Protein AF-A0A225V609-F1 (afdb_monomer_lite)

pLDDT: mean 74.08, std 21.04, range [31.23, 97.56]

Organism: NCBI:txid4795

Secondary structure (DSSP, 8-state):
-----------PPPPGGGGGG-----HHHHHHHHTT-SEEEE---PPPPPHHHHHHHHHHHHHTEEE-SS-EEEPP-TT----------SS----EEEE-TTPPPPP-

Structure (mmCIF, N/CA/C/O backbone):
data_AF-A0A225V609-F1
#
_entry.id   AF-A0A225V609-F1
#
loop_
_atom_site.group_PDB
_atom_site.id
_atom_site.type_symbol
_atom_site.label_atom_id
_atom_site.label_alt_id
_atom_site.label_comp_id
_atom_site.label_asym_id
_atom_site.label_entity_id
_atom_site.label_seq_id
_atom_site.pdbx_PDB_ins_code
_atom_site.Cartn_x
_atom_site.Cartn_y
_atom_site.Cartn_z
_atom_site.occupancy
_atom_site.B_iso_or_equiv
_atom_site.auth_seq_id
_atom_site.auth_comp_id
_atom_site.auth_asym_id
_atom_site.auth_atom_id
_atom_site.pdbx_PDB_model_num
ATOM 1 N N . MET A 1 1 ? -6.962 11.725 46.007 1.00 34.59 1 MET A N 1
ATOM 2 C CA . MET A 1 1 ? -7.641 10.854 45.024 1.00 34.59 1 MET A CA 1
ATOM 3 C C . MET A 1 1 ? -8.362 11.740 44.019 1.00 34.59 1 MET A C 1
ATOM 5 O O . MET A 1 1 ? -9.517 12.076 44.222 1.00 34.59 1 MET A O 1
ATOM 9 N N . THR A 1 2 ? -7.670 12.188 42.978 1.00 31.44 2 THR A N 1
ATOM 10 C CA . THR A 1 2 ? -8.271 12.945 41.873 1.00 31.44 2 THR A CA 1
ATOM 11 C C . THR A 1 2 ? -8.022 12.133 40.612 1.00 31.44 2 THR A C 1
ATOM 13 O O . THR A 1 2 ? -6.918 12.101 40.077 1.00 31.44 2 THR A O 1
ATOM 16 N N . GLY A 1 3 ? -9.033 11.357 40.218 1.00 31.23 3 GLY A N 1
ATOM 17 C CA . GLY A 1 3 ? -8.990 10.540 39.014 1.00 31.23 3 GLY A CA 1
ATOM 18 C C . GLY A 1 3 ? -8.964 11.443 37.788 1.00 31.23 3 GLY A C 1
ATOM 19 O O . GLY A 1 3 ? -9.988 11.999 37.407 1.00 31.23 3 GLY A O 1
ATOM 20 N N . LEU A 1 4 ? -7.789 11.600 37.183 1.00 34.53 4 LEU A N 1
ATOM 21 C CA . LEU A 1 4 ? -7.658 12.179 35.853 1.00 34.53 4 LEU A CA 1
ATOM 22 C C . LEU A 1 4 ? -8.204 11.158 34.853 1.00 34.53 4 LEU A C 1
ATOM 24 O O . LEU A 1 4 ? -7.541 10.179 34.520 1.00 34.53 4 LEU A O 1
ATOM 28 N N . THR A 1 5 ? -9.432 11.365 34.387 1.00 32.62 5 THR A N 1
ATOM 29 C CA . THR A 1 5 ? -9.948 10.698 33.189 1.00 32.62 5 THR A CA 1
ATOM 30 C C . THR A 1 5 ? -9.056 11.071 32.001 1.00 32.62 5 THR A C 1
ATOM 32 O O . THR A 1 5 ? -8.966 12.260 31.682 1.00 32.62 5 THR A O 1
ATOM 35 N N . PRO A 1 6 ? -8.389 10.115 31.329 1.00 39.25 6 PRO A N 1
ATOM 36 C CA . PRO A 1 6 ? -7.582 10.442 30.168 1.00 39.25 6 PRO A CA 1
ATOM 37 C C . PRO A 1 6 ? -8.514 10.804 29.010 1.00 39.25 6 PRO A C 1
ATOM 39 O O . PRO A 1 6 ? -9.322 9.995 28.551 1.00 39.25 6 PRO A O 1
ATOM 42 N N . VAL A 1 7 ? -8.410 12.052 28.559 1.00 38.72 7 VAL A N 1
ATOM 43 C CA . VAL A 1 7 ? -9.123 12.560 27.389 1.00 38.72 7 VAL A CA 1
ATOM 44 C C . VAL A 1 7 ? -8.600 11.820 26.157 1.00 38.72 7 VAL A C 1
ATOM 46 O O . VAL A 1 7 ? -7.433 11.936 25.785 1.00 38.72 7 VAL A O 1
ATOM 49 N N . LEU A 1 8 ? -9.477 11.042 25.524 1.00 39.44 8 LEU A N 1
ATOM 50 C CA . LEU A 1 8 ? -9.261 10.450 24.207 1.00 39.44 8 LEU A CA 1
ATOM 51 C C . LEU A 1 8 ? -9.001 11.572 23.192 1.00 39.44 8 LEU A C 1
ATOM 53 O O . LEU A 1 8 ? -9.938 12.233 22.744 1.00 39.44 8 LEU A O 1
ATOM 57 N N . ALA A 1 9 ? -7.743 11.781 22.805 1.00 43.69 9 ALA A N 1
ATOM 58 C CA . ALA A 1 9 ? -7.397 12.697 21.725 1.00 43.69 9 ALA A CA 1
ATOM 59 C C . ALA A 1 9 ? -7.867 12.104 20.383 1.00 43.69 9 ALA A C 1
ATOM 61 O O . ALA A 1 9 ? -7.184 11.290 19.758 1.00 43.69 9 ALA A O 1
ATOM 62 N N . LYS A 1 10 ? -9.079 12.471 19.956 1.00 37.97 10 LYS A N 1
ATOM 63 C CA . LYS A 1 10 ? -9.608 12.154 18.625 1.00 37.97 10 LYS A CA 1
ATOM 64 C C . LYS A 1 10 ? -8.986 13.110 17.608 1.00 37.97 10 LYS A C 1
ATOM 66 O O . LYS A 1 10 ? -8.998 14.320 17.796 1.00 37.97 10 LYS A O 1
ATOM 71 N N . ARG A 1 11 ? -8.466 12.570 16.505 1.00 40.56 11 ARG A N 1
ATOM 72 C CA . ARG A 1 11 ? -8.041 13.372 15.352 1.00 40.56 11 ARG A CA 1
ATOM 73 C C . ARG A 1 11 ? -9.265 13.689 14.491 1.00 40.56 11 ARG A C 1
ATOM 75 O O . ARG A 1 11 ? -9.654 12.864 13.667 1.00 40.56 11 ARG A O 1
ATOM 82 N N . GLU A 1 12 ? -9.860 14.859 14.681 1.00 37.47 12 GLU A N 1
ATOM 83 C CA . GLU A 1 12 ? -10.855 15.425 13.761 1.00 37.47 12 GLU A CA 1
ATOM 84 C C . GLU A 1 12 ? -10.157 16.297 12.700 1.00 37.47 12 GLU A C 1
ATOM 86 O O . GLU A 1 12 ? -9.010 16.713 12.869 1.00 37.47 12 GLU A O 1
ATOM 91 N N . HIS A 1 13 ? -10.786 16.469 11.536 1.00 41.53 13 HIS A N 1
ATOM 92 C CA . HIS A 1 13 ? -10.197 17.189 10.406 1.00 41.53 13 HIS A CA 1
ATOM 93 C C . HIS A 1 13 ? -10.366 18.695 10.589 1.00 41.53 13 HIS A C 1
ATOM 95 O O . HIS A 1 13 ? -11.489 19.181 10.629 1.00 41.53 13 HIS A O 1
ATOM 101 N N . VAL A 1 14 ? -9.246 19.406 10.671 1.00 43.38 14 VAL A N 1
ATOM 102 C CA . VAL A 1 14 ? -9.190 20.865 10.780 1.00 43.38 14 VAL A CA 1
ATOM 103 C C . VAL A 1 14 ? -9.274 21.485 9.382 1.00 43.38 14 VAL A C 1
ATOM 105 O O . VAL A 1 14 ? -8.675 20.975 8.434 1.00 43.38 14 VAL A O 1
ATOM 108 N N . ASP A 1 15 ? -10.044 22.565 9.272 1.00 39.53 15 ASP A N 1
ATOM 109 C CA . ASP A 1 15 ? -10.156 23.444 8.105 1.00 39.53 15 ASP A CA 1
ATOM 110 C C . ASP A 1 15 ? -8.761 23.941 7.646 1.00 39.53 15 ASP A C 1
ATOM 112 O O . ASP A 1 15 ? -7.990 24.425 8.482 1.00 39.53 15 ASP A O 1
ATOM 116 N N . PRO A 1 16 ? -8.406 23.841 6.347 1.00 41.72 16 PRO A N 1
ATOM 117 C CA . PRO A 1 16 ? -7.116 24.297 5.818 1.00 41.72 16 PRO A CA 1
ATOM 118 C C . PRO A 1 16 ? -6.785 25.774 6.090 1.00 41.72 16 PRO A C 1
ATOM 120 O O . PRO A 1 16 ? -5.610 26.140 6.090 1.00 41.72 16 PRO A O 1
ATOM 123 N N . SER A 1 17 ? -7.785 26.622 6.343 1.00 41.06 17 SER A N 1
ATOM 124 C CA . SER A 1 17 ? -7.589 28.037 6.689 1.00 41.06 17 SER A CA 1
ATOM 125 C C . SER A 1 17 ? -7.048 28.260 8.113 1.00 41.06 17 SER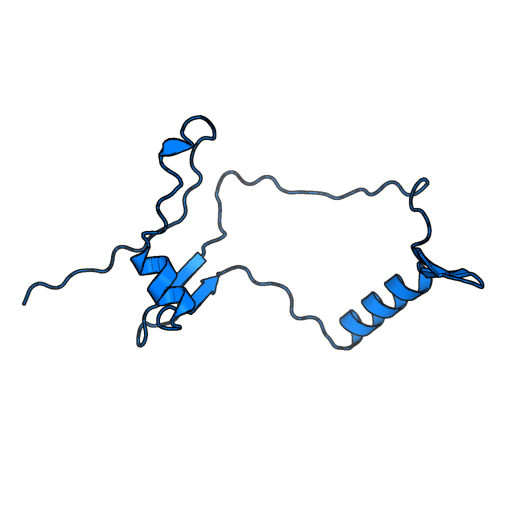 A C 1
ATOM 127 O O . SER A 1 17 ? -6.578 29.352 8.422 1.00 41.06 17 SER A O 1
ATOM 129 N N . ASN A 1 18 ? -7.033 27.221 8.959 1.00 35.97 18 ASN A N 1
ATOM 130 C CA . ASN A 1 18 ? -6.714 27.294 10.391 1.00 35.97 18 ASN A CA 1
ATOM 131 C C . ASN A 1 18 ? -5.417 26.535 10.758 1.00 35.97 18 ASN A C 1
ATOM 133 O O . ASN A 1 18 ? -5.289 25.906 11.813 1.00 35.97 18 ASN A O 1
ATOM 137 N N . TRP A 1 19 ? -4.437 26.564 9.849 1.00 35.41 19 TRP A N 1
ATOM 138 C CA . TRP A 1 19 ? -3.188 25.790 9.906 1.00 35.41 19 TRP A CA 1
ATOM 139 C C . TRP A 1 19 ? -2.270 26.120 11.100 1.00 35.41 19 TRP A C 1
ATOM 141 O O . TRP A 1 19 ? -1.367 25.342 11.406 1.00 35.41 19 TRP A O 1
ATOM 151 N N . THR A 1 20 ? -2.511 27.215 11.825 1.00 33.56 20 THR A N 1
ATOM 152 C CA . THR A 1 20 ? -1.737 27.596 13.019 1.00 33.56 20 THR A CA 1
ATOM 153 C C . THR A 1 20 ? -2.067 26.755 14.258 1.00 33.56 20 THR A C 1
ATOM 155 O O . THR A 1 20 ? -1.248 26.679 15.172 1.00 33.56 20 THR A O 1
ATOM 158 N N . VAL A 1 21 ? -3.201 26.044 14.284 1.00 37.09 21 VAL A N 1
ATOM 159 C CA . VAL A 1 21 ? -3.611 25.196 15.426 1.00 37.09 21 VAL A CA 1
ATOM 160 C C . VAL A 1 21 ? -3.073 23.754 15.311 1.00 37.09 21 VAL A C 1
ATOM 162 O O . VAL A 1 21 ? -3.179 22.954 16.238 1.00 37.09 21 VAL A O 1
ATOM 165 N N . LEU A 1 22 ? -2.435 23.399 14.190 1.00 33.97 22 LEU A N 1
ATOM 166 C CA . LEU A 1 22 ? -2.100 22.014 13.827 1.00 33.97 22 LEU A CA 1
ATOM 167 C C . LEU A 1 22 ? -0.642 21.585 14.085 1.00 33.97 22 LEU A C 1
ATOM 169 O O . LEU A 1 22 ? -0.213 20.563 13.556 1.00 33.97 22 LEU A O 1
ATOM 173 N N . ASN A 1 23 ? 0.100 22.300 14.935 1.00 42.56 23 ASN A N 1
ATOM 174 C CA . ASN A 1 23 ? 1.472 21.938 15.330 1.00 42.56 23 ASN A CA 1
ATOM 175 C C . ASN A 1 23 ? 1.624 21.541 16.807 1.00 42.56 23 ASN A C 1
ATOM 177 O O . ASN A 1 23 ? 2.704 21.665 17.374 1.00 42.56 23 ASN A O 1
ATOM 181 N N . PHE A 1 24 ? 0.581 20.996 17.436 1.00 42.84 24 PHE A N 1
ATOM 182 C CA . PHE A 1 24 ? 0.714 20.409 18.771 1.00 42.84 24 PHE A CA 1
ATOM 183 C C . PHE A 1 24 ? 0.534 18.893 18.746 1.00 42.84 24 PHE A C 1
ATOM 185 O O . PHE A 1 24 ? -0.418 18.333 19.280 1.00 42.84 24 PHE A O 1
ATOM 192 N N . TRP A 1 25 ? 1.539 18.199 18.215 1.00 52.09 25 TRP A N 1
ATOM 193 C CA . TRP A 1 25 ? 2.045 17.103 19.036 1.00 52.09 25 TRP A CA 1
ATOM 194 C C . TRP A 1 25 ? 2.689 17.796 20.230 1.00 52.09 25 TRP A C 1
ATOM 196 O O . TRP A 1 25 ? 3.679 18.502 20.051 1.00 52.09 25 TRP A O 1
ATOM 206 N N . SER A 1 26 ? 2.124 17.678 21.435 1.00 64.25 26 SER A N 1
ATOM 207 C CA . SER A 1 26 ? 2.912 18.077 22.599 1.00 64.25 26 SER A CA 1
ATOM 208 C C . SER A 1 26 ? 4.217 17.284 22.520 1.00 64.25 26 SER A C 1
ATOM 210 O O . SER A 1 26 ? 4.191 16.080 22.247 1.00 64.25 26 SER A O 1
ATOM 212 N N . ALA A 1 27 ? 5.365 17.945 22.690 1.00 66.12 27 ALA A N 1
ATOM 213 C CA . ALA A 1 27 ? 6.662 17.268 22.646 1.00 66.12 27 ALA A CA 1
ATOM 214 C C . ALA A 1 27 ? 6.656 16.019 23.548 1.00 66.12 27 ALA A C 1
ATOM 216 O O . ALA A 1 27 ? 7.203 14.988 23.188 1.00 66.12 27 ALA A O 1
ATOM 217 N N . SER A 1 28 ? 5.906 16.080 24.653 1.00 65.38 28 SER A N 1
ATOM 218 C CA . SER A 1 28 ? 5.610 14.956 25.540 1.00 65.38 28 SER A CA 1
ATOM 219 C C . SER A 1 28 ? 4.962 13.750 24.838 1.00 65.38 28 SER A C 1
ATOM 221 O O . SER A 1 28 ? 5.500 12.653 24.952 1.00 65.38 28 SER A O 1
ATOM 223 N N . LEU A 1 29 ? 3.870 13.903 24.075 1.00 67.94 29 LEU A N 1
ATOM 224 C CA . LEU A 1 29 ? 3.243 12.774 23.362 1.00 67.94 29 LEU A CA 1
ATOM 225 C C . LEU A 1 29 ? 4.194 12.129 22.348 1.00 67.94 29 LEU A C 1
ATOM 227 O O . LEU A 1 29 ? 4.237 10.903 22.238 1.00 67.94 29 LEU A O 1
ATOM 231 N N . LEU A 1 30 ? 4.972 12.944 21.631 1.00 73.38 30 LEU A N 1
ATOM 232 C CA . LEU A 1 30 ? 5.979 12.441 20.700 1.00 73.38 30 LEU A CA 1
ATOM 233 C C . LEU A 1 30 ? 7.099 11.702 21.441 1.00 73.38 30 LEU A C 1
ATOM 235 O O . LEU A 1 30 ? 7.436 10.588 21.055 1.00 73.38 30 LEU A O 1
ATOM 239 N N . CYS A 1 31 ? 7.627 12.271 22.526 1.00 75.31 31 CYS A N 1
ATOM 240 C CA . CYS A 1 31 ? 8.657 11.643 23.350 1.00 75.31 31 CYS A CA 1
ATOM 241 C C . CYS A 1 31 ? 8.186 10.312 23.945 1.00 75.31 31 CYS A C 1
ATOM 243 O O . CYS A 1 31 ? 8.931 9.340 23.902 1.00 75.31 31 CYS A O 1
ATOM 245 N N . HIS A 1 32 ? 6.948 10.229 24.439 1.00 73.94 32 HIS A N 1
ATOM 246 C CA . HIS A 1 32 ? 6.387 8.981 24.963 1.00 73.94 32 HIS A CA 1
ATOM 247 C C . HIS A 1 32 ? 6.157 7.940 23.860 1.00 73.94 32 HIS A C 1
ATOM 249 O O . HIS A 1 32 ? 6.376 6.751 24.078 1.00 73.94 32 HIS A O 1
ATOM 255 N N . PHE A 1 33 ? 5.750 8.362 22.660 1.00 76.56 33 PHE A N 1
ATOM 256 C CA . PHE A 1 33 ? 5.612 7.459 21.519 1.00 76.56 33 PHE A CA 1
ATOM 257 C C . PHE A 1 33 ? 6.969 6.933 21.029 1.00 76.56 33 PHE A C 1
ATOM 259 O O . PHE A 1 33 ? 7.140 5.724 20.894 1.00 76.56 33 PHE A O 1
ATOM 266 N N . VAL A 1 34 ? 7.948 7.818 20.821 1.00 77.19 34 VAL A N 1
ATOM 267 C CA . VAL A 1 34 ? 9.320 7.454 20.420 1.00 77.19 34 VAL A CA 1
ATOM 268 C C . VAL A 1 34 ? 10.007 6.617 21.502 1.00 77.19 34 VAL A C 1
ATOM 270 O O . VAL A 1 34 ? 10.707 5.662 21.185 1.00 77.19 34 VAL A O 1
ATOM 273 N N . GLY A 1 35 ? 9.750 6.920 22.775 1.00 80.69 35 GLY A N 1
ATOM 274 C CA . GLY A 1 35 ? 10.222 6.160 23.931 1.00 80.69 35 GLY A CA 1
ATOM 275 C C . GLY A 1 35 ? 9.500 4.827 24.163 1.00 80.69 35 GLY A C 1
ATOM 276 O O . GLY A 1 35 ? 9.774 4.170 25.163 1.00 80.69 35 GLY A O 1
ATOM 277 N N . GLY A 1 36 ? 8.569 4.422 23.289 1.00 79.56 36 GLY A N 1
ATOM 278 C CA . GLY A 1 36 ? 7.875 3.129 23.363 1.00 79.56 36 GLY A CA 1
ATOM 279 C C . GLY A 1 36 ? 6.819 3.016 24.468 1.00 79.56 36 GLY A C 1
ATOM 280 O O . GLY A 1 36 ? 6.294 1.934 24.711 1.00 79.56 36 GLY A O 1
ATOM 281 N N . GLN A 1 37 ? 6.483 4.123 25.130 1.00 83.69 37 GLN A N 1
ATOM 282 C CA . GLN A 1 37 ? 5.512 4.181 26.226 1.00 83.69 37 GLN A CA 1
ATOM 283 C C . GLN A 1 37 ? 4.070 4.339 25.726 1.00 83.69 37 GLN A C 1
ATOM 285 O O . GLN A 1 37 ? 3.136 4.192 26.507 1.00 83.69 37 GLN A O 1
ATOM 290 N N . LEU A 1 38 ? 3.870 4.629 24.438 1.00 82.75 38 LEU A N 1
ATOM 291 C CA . LEU A 1 38 ? 2.555 4.680 23.800 1.00 82.75 38 LEU A CA 1
ATOM 292 C C . LEU A 1 38 ? 2.495 3.718 22.618 1.00 82.75 38 LEU A C 1
ATOM 294 O O . LEU A 1 38 ? 3.316 3.790 21.704 1.00 82.75 38 LEU A O 1
ATOM 298 N N . LEU A 1 39 ? 1.466 2.872 22.582 1.00 81.62 39 LEU A N 1
ATOM 299 C CA . LEU A 1 39 ? 1.199 1.995 21.448 1.00 81.62 39 LEU A CA 1
ATOM 300 C C . LEU A 1 39 ? 0.185 2.642 20.503 1.00 81.62 39 LEU A C 1
ATOM 302 O O . LEU A 1 39 ? -0.934 2.978 20.894 1.00 81.62 39 LEU A O 1
ATOM 306 N N . ARG A 1 40 ? 0.558 2.790 19.229 1.00 82.56 40 ARG A N 1
ATOM 307 C CA . ARG A 1 40 ? -0.358 3.270 18.189 1.00 82.56 40 ARG A CA 1
ATOM 308 C C . ARG A 1 40 ? -1.260 2.133 17.715 1.00 82.56 40 ARG A C 1
ATOM 310 O O . ARG A 1 40 ? -0.788 1.112 17.222 1.00 82.56 40 ARG A O 1
ATOM 317 N N . HIS A 1 41 ? -2.565 2.359 17.764 1.00 82.50 41 HIS A N 1
ATOM 318 C CA . HIS A 1 41 ? -3.589 1.451 17.260 1.00 82.50 41 HIS A CA 1
ATOM 319 C C . HIS A 1 41 ? -4.469 2.165 16.228 1.00 82.50 41 HIS A C 1
ATOM 321 O O . HIS A 1 41 ? 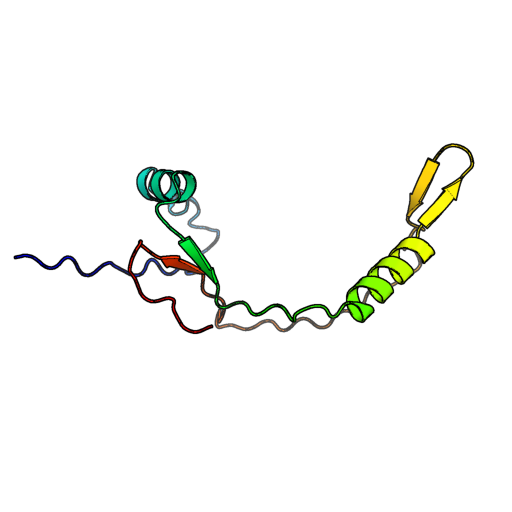-4.761 3.350 16.359 1.00 82.50 41 HIS A O 1
ATOM 327 N N . SER A 1 42 ? -4.912 1.464 15.186 1.00 81.69 42 SER A N 1
ATOM 328 C CA . SER A 1 42 ? -5.898 1.989 14.233 1.00 81.69 42 SER A CA 1
ATOM 329 C C . SER A 1 42 ? -6.995 0.964 14.027 1.00 81.69 42 SER A C 1
ATOM 331 O O . SER A 1 42 ? -6.699 -0.219 13.957 1.00 81.69 42 SER A O 1
ATOM 333 N N . ASN A 1 43 ? -8.233 1.411 13.857 1.00 81.56 43 ASN A N 1
ATOM 334 C CA . ASN A 1 43 ? -9.335 0.530 13.471 1.00 81.56 43 ASN A CA 1
ATOM 335 C C . ASN A 1 43 ? -9.345 0.190 11.970 1.00 81.56 43 ASN A C 1
ATOM 337 O O . ASN A 1 43 ? -10.225 -0.515 11.496 1.00 81.56 43 ASN A O 1
ATOM 341 N N . THR A 1 44 ? -8.376 0.680 11.189 1.00 80.56 44 THR A N 1
ATOM 342 C CA . THR A 1 44 ? -8.295 0.319 9.770 1.00 80.56 44 THR A CA 1
ATOM 343 C C . THR A 1 44 ? -7.918 -1.157 9.653 1.00 80.56 44 THR A C 1
ATOM 345 O O . THR A 1 44 ? -6.826 -1.561 10.067 1.00 80.56 44 THR A O 1
ATOM 348 N N . ILE A 1 45 ? -8.818 -1.958 9.085 1.00 76.38 45 ILE A N 1
ATOM 349 C CA . ILE A 1 45 ? -8.567 -3.355 8.739 1.00 76.38 45 ILE A CA 1
ATOM 350 C C . ILE A 1 45 ? -8.078 -3.381 7.295 1.00 76.38 45 ILE A C 1
ATOM 352 O O . ILE A 1 45 ? -8.810 -3.048 6.366 1.00 76.38 45 ILE A O 1
ATOM 356 N N . HIS A 1 46 ? -6.818 -3.762 7.109 1.00 79.62 46 HIS A N 1
ATOM 357 C CA . HIS A 1 46 ? -6.323 -4.137 5.793 1.00 79.62 46 HIS A CA 1
ATOM 358 C C . HIS A 1 46 ? -6.523 -5.644 5.625 1.00 79.62 46 HIS A C 1
ATOM 360 O O . HIS A 1 46 ? -6.198 -6.389 6.554 1.00 79.62 46 HIS A O 1
ATOM 366 N N . PRO A 1 47 ? -7.039 -6.114 4.479 1.00 83.31 47 PRO A N 1
ATOM 367 C CA . PRO A 1 47 ? -7.181 -7.541 4.244 1.00 83.31 47 PRO A CA 1
ATOM 368 C C . PRO A 1 47 ? -5.811 -8.216 4.342 1.00 83.31 47 PRO A C 1
ATOM 370 O O . PRO A 1 47 ? -4.829 -7.764 3.741 1.00 83.31 47 PRO A O 1
ATOM 373 N N . LEU A 1 48 ? -5.742 -9.299 5.118 1.00 87.12 48 LEU A N 1
ATOM 374 C CA . LEU A 1 48 ? -4.531 -10.103 5.212 1.00 87.12 48 LEU A CA 1
ATOM 375 C C . LEU A 1 48 ? -4.251 -10.734 3.846 1.00 87.12 48 LEU A C 1
ATOM 377 O O . LEU A 1 48 ? -5.117 -11.352 3.227 1.00 87.12 48 LEU A O 1
ATOM 381 N N . LEU A 1 49 ? -3.023 -10.571 3.359 1.00 91.88 49 LEU A N 1
ATOM 382 C CA . LEU A 1 49 ? -2.614 -11.166 2.093 1.00 91.88 49 LEU A CA 1
ATOM 383 C C . LEU A 1 49 ? -2.226 -12.625 2.320 1.00 91.88 49 LEU A C 1
ATOM 385 O O . LEU A 1 49 ? -1.249 -12.905 3.021 1.00 91.88 49 LEU A O 1
ATOM 389 N N . THR A 1 50 ? -2.942 -13.539 1.668 1.00 95.38 50 THR A N 1
ATOM 390 C CA . THR A 1 50 ? -2.526 -14.941 1.559 1.00 95.38 50 THR A CA 1
ATOM 391 C C . THR A 1 50 ? -1.178 -15.038 0.841 1.00 95.38 50 THR A C 1
ATOM 393 O O . THR A 1 50 ? -0.777 -14.137 0.094 1.00 95.38 50 THR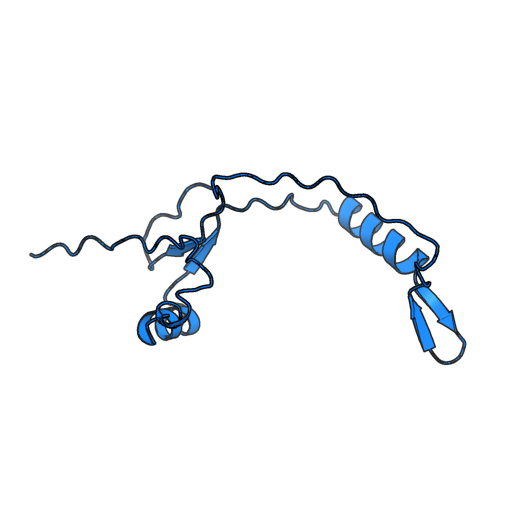 A O 1
ATOM 396 N N . THR A 1 51 ? -0.463 -16.146 1.033 1.00 96.50 51 THR A N 1
ATOM 397 C CA . THR A 1 51 ? 0.789 -16.416 0.306 1.00 96.50 51 THR A CA 1
ATOM 398 C C . THR A 1 51 ? 0.588 -16.342 -1.208 1.00 96.50 51 THR A C 1
ATOM 400 O O . THR A 1 51 ? 1.437 -15.802 -1.916 1.00 96.50 51 THR A O 1
ATOM 403 N N . GLU A 1 52 ? -0.564 -16.798 -1.701 1.00 96.75 52 GLU A N 1
ATOM 404 C CA . GLU A 1 52 ? -0.888 -16.745 -3.124 1.00 96.75 52 GLU A CA 1
ATOM 405 C C . GLU A 1 52 ? -1.134 -15.312 -3.615 1.00 96.75 52 GLU A C 1
ATOM 407 O O . GLU A 1 52 ? -0.581 -14.910 -4.638 1.00 96.75 52 GLU A O 1
ATOM 412 N N . ASN A 1 53 ? -1.838 -14.477 -2.842 1.00 95.62 53 ASN A N 1
ATOM 413 C CA . ASN A 1 53 ? -2.002 -13.056 -3.165 1.00 95.62 53 ASN A CA 1
ATOM 414 C C . ASN A 1 53 ? -0.647 -12.340 -3.255 1.00 95.62 53 ASN A C 1
ATOM 416 O O . ASN A 1 53 ? -0.432 -11.524 -4.152 1.00 95.62 53 ASN A O 1
ATOM 420 N N . LYS A 1 54 ? 0.297 -12.666 -2.361 1.00 95.50 54 LYS A N 1
ATOM 421 C CA . LYS A 1 54 ? 1.666 -12.124 -2.411 1.00 95.50 54 LYS A CA 1
ATOM 422 C C . LYS A 1 54 ? 2.386 -12.552 -3.692 1.00 95.50 54 LYS A C 1
ATOM 424 O O . LYS A 1 54 ? 2.933 -11.697 -4.387 1.00 95.50 54 LYS A O 1
ATOM 429 N N . ARG A 1 55 ? 2.340 -13.844 -4.038 1.00 97.56 55 ARG A N 1
ATOM 430 C CA . ARG A 1 55 ? 2.943 -14.376 -5.273 1.00 97.56 55 ARG A CA 1
ATOM 431 C C . ARG A 1 55 ? 2.358 -13.725 -6.520 1.00 97.56 55 ARG A C 1
ATOM 433 O O . ARG A 1 55 ? 3.118 -13.315 -7.390 1.00 97.56 55 ARG A O 1
ATOM 440 N N . ASN A 1 56 ? 1.038 -13.569 -6.585 1.00 97.31 56 ASN A N 1
ATOM 441 C CA . ASN A 1 56 ? 0.368 -12.937 -7.719 1.00 97.31 56 ASN A CA 1
ATOM 442 C C . ASN A 1 56 ? 0.770 -11.471 -7.889 1.00 97.31 56 ASN A C 1
ATOM 444 O O . ASN A 1 56 ? 1.047 -11.048 -9.010 1.00 97.31 56 ASN A O 1
ATOM 448 N N . ARG A 1 57 ? 0.899 -10.718 -6.790 1.00 95.81 57 ARG A N 1
ATOM 449 C CA . ARG A 1 57 ? 1.403 -9.336 -6.833 1.00 95.81 57 ARG A CA 1
ATOM 450 C C . ARG A 1 57 ? 2.841 -9.267 -7.343 1.00 95.81 57 ARG A C 1
ATOM 452 O O . ARG A 1 57 ? 3.115 -8.464 -8.225 1.00 95.81 57 ARG A O 1
ATOM 459 N N . ILE A 1 58 ? 3.736 -10.129 -6.852 1.00 96.06 58 ILE A N 1
ATOM 460 C CA . ILE A 1 58 ? 5.132 -10.176 -7.323 1.00 96.06 58 ILE A CA 1
ATOM 461 C C . ILE A 1 58 ? 5.181 -10.551 -8.806 1.00 96.06 58 ILE A C 1
ATOM 463 O O . ILE A 1 58 ? 5.822 -9.861 -9.591 1.00 96.06 58 ILE A O 1
ATOM 467 N N . ARG A 1 59 ? 4.453 -11.597 -9.210 1.00 96.75 59 ARG A N 1
ATOM 468 C CA . ARG A 1 59 ? 4.376 -12.042 -10.607 1.00 96.75 59 ARG A CA 1
ATOM 469 C C . ARG A 1 59 ? 3.874 -10.926 -11.523 1.00 96.75 59 ARG A C 1
ATOM 471 O O . ARG A 1 59 ? 4.406 -10.759 -12.612 1.00 96.75 59 ARG A O 1
ATOM 478 N N . HIS A 1 60 ? 2.865 -10.171 -11.092 1.00 94.19 60 HIS A N 1
ATOM 479 C CA . HIS A 1 60 ? 2.366 -9.018 -11.837 1.00 94.19 60 HIS A CA 1
ATOM 480 C C . HIS A 1 60 ? 3.435 -7.927 -11.976 1.00 94.19 60 HIS A C 1
ATOM 482 O O . HIS A 1 60 ? 3.655 -7.442 -13.080 1.00 94.19 60 HIS A O 1
ATOM 488 N N . ILE A 1 61 ? 4.132 -7.573 -10.894 1.00 93.31 61 ILE A N 1
ATOM 489 C CA . ILE A 1 61 ? 5.183 -6.543 -10.920 1.00 93.31 61 ILE A CA 1
ATOM 490 C C . ILE A 1 61 ? 6.322 -6.959 -11.855 1.00 93.31 61 ILE A C 1
ATOM 492 O O . ILE A 1 61 ? 6.679 -6.189 -12.738 1.00 93.31 61 ILE A O 1
ATOM 496 N N . VAL A 1 62 ? 6.836 -8.186 -11.720 1.00 93.06 62 VAL A N 1
ATOM 497 C CA . VAL A 1 62 ? 7.954 -8.697 -12.534 1.00 93.06 62 VAL A CA 1
ATOM 498 C C . VAL A 1 62 ? 7.614 -8.699 -14.025 1.00 93.06 62 VAL A C 1
ATOM 500 O O . VAL A 1 62 ? 8.454 -8.336 -14.836 1.00 93.06 62 VAL A O 1
ATOM 503 N N . LYS A 1 63 ? 6.368 -9.020 -14.401 1.00 92.31 63 LYS A N 1
ATOM 504 C CA . LYS A 1 63 ? 5.910 -8.944 -15.803 1.00 92.31 63 LYS A CA 1
ATOM 505 C C . LYS A 1 63 ? 5.969 -7.537 -16.399 1.00 92.31 63 LYS A C 1
ATOM 507 O O . LYS A 1 63 ? 6.029 -7.406 -17.614 1.00 92.31 63 LYS A O 1
ATOM 512 N N . ASN A 1 64 ? 5.902 -6.509 -15.561 1.00 91.94 64 ASN A N 1
ATOM 513 C CA . ASN A 1 64 ? 5.954 -5.116 -15.985 1.00 91.94 64 ASN A CA 1
ATOM 514 C C . ASN A 1 64 ? 7.363 -4.523 -15.852 1.00 91.94 64 ASN A C 1
ATOM 516 O O . ASN A 1 64 ? 7.523 -3.325 -16.061 1.00 91.94 64 ASN A O 1
ATOM 520 N N . VAL A 1 65 ? 8.378 -5.318 -15.503 1.00 93.75 65 VAL A N 1
ATOM 521 C CA . VAL A 1 65 ? 9.778 -4.884 -15.535 1.00 93.75 65 VAL A CA 1
ATOM 522 C C . VAL A 1 65 ? 10.361 -5.224 -16.902 1.00 93.75 65 VAL A C 1
ATOM 524 O O . VAL A 1 65 ? 10.313 -6.367 -17.349 1.00 93.75 65 VAL A O 1
ATOM 527 N N . VAL A 1 66 ? 10.914 -4.216 -17.565 1.00 90.56 66 VAL A N 1
ATOM 528 C CA . VAL A 1 66 ? 11.703 -4.355 -18.785 1.00 90.56 66 VAL A CA 1
ATOM 529 C C . VAL A 1 66 ? 13.167 -4.444 -18.373 1.00 90.56 66 VAL A C 1
ATOM 531 O O . VAL A 1 66 ? 13.677 -3.570 -17.669 1.00 90.56 66 VAL A O 1
ATOM 534 N N . HIS A 1 67 ? 13.831 -5.518 -18.790 1.00 87.31 67 HIS A N 1
ATOM 535 C CA . HIS A 1 67 ? 15.260 -5.710 -18.577 1.00 87.31 67 HIS A CA 1
ATOM 536 C C . HIS A 1 67 ? 16.017 -5.267 -19.828 1.00 87.31 67 HIS A C 1
ATOM 538 O O . HIS A 1 67 ? 15.794 -5.811 -20.907 1.00 87.31 67 HIS A O 1
ATOM 544 N N . ASP A 1 68 ? 16.898 -4.286 -19.671 1.00 84.19 68 ASP A N 1
ATOM 545 C CA . ASP A 1 68 ? 17.862 -3.854 -20.677 1.00 84.19 68 ASP A CA 1
ATOM 546 C C . ASP A 1 68 ? 19.283 -4.235 -20.227 1.00 84.19 68 ASP A C 1
ATOM 548 O O . ASP A 1 68 ? 19.529 -4.533 -19.056 1.00 84.19 68 ASP A O 1
ATOM 552 N N . VAL A 1 69 ? 20.230 -4.230 -21.161 1.00 80.31 69 VAL A N 1
ATOM 553 C CA . VAL A 1 69 ? 21.606 -4.718 -20.984 1.00 80.31 69 VAL A CA 1
ATOM 554 C C . VAL A 1 69 ? 22.333 -4.004 -19.837 1.00 80.31 69 VAL A C 1
ATOM 556 O O . VAL A 1 69 ? 23.162 -4.611 -19.164 1.00 80.31 69 VAL A O 1
ATOM 559 N N . ALA A 1 70 ? 22.006 -2.733 -19.582 1.00 84.56 70 ALA A N 1
ATOM 560 C CA . ALA A 1 70 ? 22.624 -1.932 -18.525 1.00 84.56 70 ALA A CA 1
ATOM 561 C C . ALA A 1 70 ? 21.698 -1.649 -17.329 1.00 84.56 70 ALA A C 1
ATOM 563 O O . ALA A 1 70 ? 22.187 -1.385 -16.232 1.00 84.56 70 ALA A O 1
ATOM 564 N N . THR A 1 71 ? 20.372 -1.662 -17.515 1.00 86.94 71 THR A N 1
ATOM 565 C CA . THR A 1 71 ? 19.417 -1.259 -16.469 1.00 86.94 71 THR A CA 1
ATOM 566 C C . THR A 1 71 ? 18.092 -2.002 -16.575 1.00 86.94 71 THR A C 1
ATOM 568 O O . THR A 1 71 ? 17.711 -2.505 -17.623 1.00 86.94 71 THR A O 1
ATOM 571 N N . SER A 1 72 ? 17.361 -2.075 -15.467 1.00 90.25 72 SER A N 1
ATOM 572 C CA . SER A 1 72 ? 15.982 -2.565 -15.462 1.00 90.25 72 SER A CA 1
ATOM 573 C C . SER A 1 72 ? 15.054 -1.431 -15.057 1.00 90.25 72 SER A C 1
ATOM 575 O O . SER A 1 72 ? 15.340 -0.715 -14.097 1.00 90.25 72 SER A O 1
ATOM 577 N N . TYR A 1 73 ? 13.948 -1.270 -15.773 1.00 91.38 73 TYR A N 1
ATOM 578 C CA . TYR A 1 73 ? 12.975 -0.207 -15.527 1.00 91.38 73 TYR A CA 1
ATOM 579 C C . TYR A 1 73 ? 11.546 -0.727 -15.687 1.00 91.38 73 TYR A C 1
ATOM 581 O O . TYR A 1 73 ? 11.313 -1.792 -16.255 1.00 91.38 73 TYR A O 1
ATOM 589 N N . PHE A 1 74 ? 10.566 0.001 -15.155 1.00 91.88 74 PHE A N 1
ATOM 590 C CA . PHE A 1 74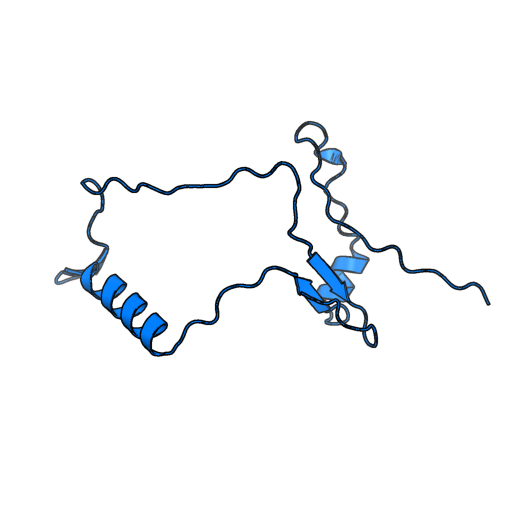 ? 9.161 -0.368 -15.325 1.00 91.88 74 PHE A CA 1
ATOM 591 C C . PHE A 1 74 ? 8.655 0.010 -16.714 1.00 91.88 74 PHE A C 1
ATOM 593 O O . PHE A 1 74 ? 8.915 1.111 -17.197 1.00 91.88 74 PHE A O 1
ATOM 600 N N . SER A 1 75 ? 7.894 -0.894 -17.328 1.00 91.25 75 SER A N 1
ATOM 601 C CA . SER A 1 75 ? 7.232 -0.660 -18.604 1.00 91.25 75 SER A CA 1
ATOM 602 C C . SER A 1 75 ? 6.369 0.605 -18.513 1.00 91.25 75 SER A C 1
ATOM 604 O O . SER A 1 75 ? 5.558 0.718 -17.586 1.00 91.25 75 SER A O 1
ATOM 606 N N . PRO A 1 76 ? 6.535 1.573 -19.431 1.00 90.56 76 PRO A N 1
ATOM 607 C CA . PRO A 1 76 ? 5.778 2.810 -19.365 1.00 90.56 76 PRO A CA 1
ATOM 608 C C . PRO A 1 76 ? 4.275 2.578 -19.537 1.00 90.56 76 PRO A C 1
ATOM 610 O O . PRO A 1 76 ? 3.827 1.966 -20.505 1.00 90.56 76 PRO A O 1
ATOM 613 N N . THR A 1 77 ? 3.473 3.143 -18.638 1.00 91.19 77 THR A N 1
ATOM 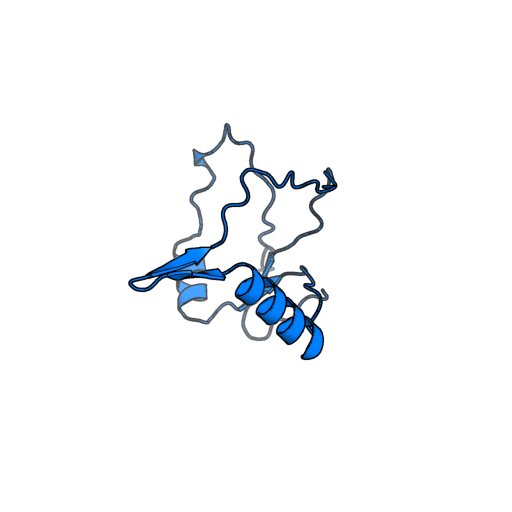614 C CA . THR A 1 77 ? 2.008 3.005 -18.642 1.00 91.19 77 THR A CA 1
ATOM 615 C C . THR A 1 77 ? 1.297 4.114 -19.423 1.00 91.19 77 THR A C 1
ATOM 617 O O . THR A 1 77 ? 0.101 4.314 -19.250 1.00 91.19 77 THR A O 1
ATOM 620 N N . TYR A 1 78 ? 1.983 4.819 -20.333 1.00 92.88 78 TYR A N 1
ATOM 621 C CA . TYR A 1 78 ? 1.415 5.959 -21.078 1.00 92.88 78 TYR A CA 1
ATOM 622 C C . TYR A 1 78 ? 0.156 5.623 -21.893 1.00 92.88 78 TYR A C 1
ATOM 624 O O . TYR A 1 78 ? -0.635 6.507 -22.200 1.00 92.88 78 TYR A O 1
ATOM 632 N N . LYS A 1 79 ? -0.024 4.348 -22.263 1.00 92.50 79 LYS A N 1
ATOM 633 C CA . LYS A 1 79 ? -1.192 3.848 -23.008 1.00 92.50 79 LYS A CA 1
ATOM 634 C C . LYS A 1 79 ? -2.225 3.150 -22.116 1.00 92.50 79 LYS A C 1
ATOM 636 O O . LYS A 1 79 ? -3.148 2.524 -22.628 1.00 92.50 79 LYS A O 1
ATOM 641 N N . VAL A 1 80 ? -2.057 3.214 -20.797 1.00 91.75 80 VAL A N 1
ATOM 642 C CA . VAL A 1 80 ? -2.948 2.586 -19.821 1.00 91.75 80 VAL A CA 1
ATOM 643 C C . VAL A 1 80 ? -3.747 3.678 -19.122 1.00 91.75 80 VAL A C 1
ATOM 645 O O . VAL A 1 80 ? -3.193 4.518 -18.419 1.00 91.75 80 VAL A O 1
ATOM 648 N N . MET A 1 81 ? -5.066 3.649 -19.299 1.00 93.94 81 MET A N 1
ATOM 649 C CA . MET A 1 81 ? -5.984 4.501 -18.546 1.00 93.94 81 MET A CA 1
ATOM 650 C C . MET A 1 81 ? -6.415 3.760 -17.282 1.00 93.94 81 MET A C 1
ATOM 652 O O . MET A 1 81 ? -7.079 2.726 -17.356 1.00 93.94 81 MET A O 1
ATOM 656 N N . HIS A 1 82 ? -6.021 4.275 -16.119 1.00 92.75 82 HIS A N 1
ATOM 657 C CA . HIS A 1 82 ? -6.425 3.722 -14.831 1.00 92.75 82 HIS A CA 1
ATOM 658 C C . HIS A 1 82 ? -7.779 4.306 -14.422 1.00 92.75 82 HIS A C 1
ATOM 660 O O . HIS A 1 82 ? -7.908 5.514 -14.241 1.00 92.75 82 HIS A O 1
ATOM 666 N N . LEU A 1 83 ? -8.779 3.439 -14.272 1.00 94.88 83 LEU A N 1
ATOM 667 C CA . LEU A 1 83 ? -10.093 3.790 -13.744 1.00 94.88 83 LEU A CA 1
ATOM 668 C C . LEU A 1 83 ? -10.226 3.179 -12.352 1.00 94.88 83 LEU A C 1
ATOM 670 O O . LEU A 1 83 ? -9.979 1.987 -12.169 1.00 94.88 83 LEU A O 1
ATOM 674 N N . GLU A 1 84 ? -10.610 3.993 -11.377 1.00 94.56 84 GLU A N 1
ATOM 675 C CA . GLU A 1 84 ? -10.876 3.548 -10.014 1.00 94.56 84 GLU A CA 1
ATOM 676 C C . GLU A 1 84 ? -12.146 4.235 -9.517 1.00 94.56 84 GLU A C 1
ATOM 678 O O . GLU A 1 84 ? -12.367 5.421 -9.766 1.00 94.56 84 GLU A O 1
ATOM 683 N N . GLU A 1 85 ? -12.979 3.486 -8.804 1.00 92.75 85 GLU A N 1
ATOM 684 C CA . GLU A 1 85 ? -14.108 4.046 -8.079 1.00 92.75 85 GLU A CA 1
ATOM 685 C C . GLU A 1 85 ? -13.664 4.396 -6.660 1.00 92.75 85 GLU A C 1
ATOM 687 O O . GLU A 1 85 ? -13.105 3.571 -5.934 1.00 92.75 85 GLU A O 1
ATOM 692 N N . LYS A 1 86 ? -13.928 5.636 -6.249 1.00 86.81 86 LYS A N 1
ATOM 693 C CA . LYS A 1 86 ? -13.619 6.103 -4.903 1.00 86.81 86 LYS A CA 1
ATOM 694 C C . LYS A 1 86 ? -14.861 6.671 -4.243 1.00 86.81 86 LYS A C 1
ATOM 696 O O . LYS A 1 86 ? -15.427 7.655 -4.706 1.00 86.81 86 LYS A O 1
ATOM 701 N N . TRP A 1 87 ? -15.221 6.089 -3.104 1.00 86.38 87 TRP A N 1
ATOM 702 C CA . TRP A 1 87 ? -16.293 6.590 -2.252 1.00 86.38 87 TRP A CA 1
ATOM 703 C C . TRP A 1 87 ? -15.820 7.799 -1.439 1.00 86.38 87 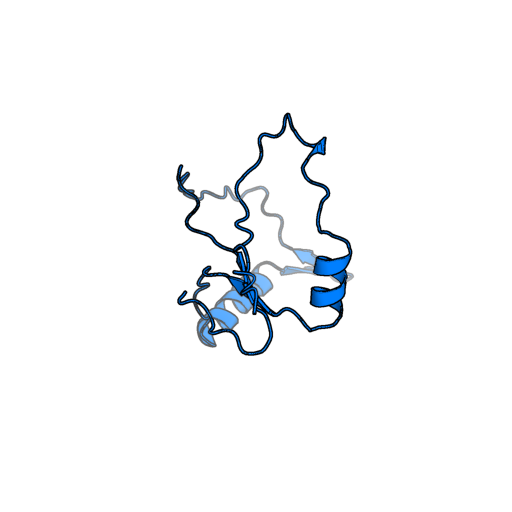TRP A C 1
ATOM 705 O O . TRP A 1 87 ? -14.812 7.732 -0.725 1.00 86.38 87 TRP A O 1
ATOM 715 N N . PHE A 1 88 ? -16.564 8.900 -1.522 1.00 81.25 88 PHE A N 1
ATOM 716 C CA . PHE A 1 88 ? -16.366 10.089 -0.698 1.00 81.25 88 PHE A CA 1
ATOM 717 C C . PHE A 1 88 ? -17.423 10.104 0.404 1.00 81.25 88 PHE A C 1
ATOM 719 O O . PHE A 1 88 ? -18.577 10.442 0.167 1.00 81.25 88 PHE A O 1
ATOM 726 N N . ASN A 1 89 ? -17.018 9.706 1.610 1.00 82.06 89 ASN A N 1
ATOM 727 C CA . ASN A 1 89 ? -17.901 9.670 2.772 1.00 82.06 89 ASN A CA 1
ATOM 728 C C . ASN A 1 89 ? -17.728 10.943 3.606 1.00 82.06 89 ASN A C 1
ATOM 730 O O . ASN A 1 89 ? -16.598 11.336 3.904 1.00 82.06 89 ASN A O 1
ATOM 734 N N . GLU A 1 90 ? -18.841 11.537 4.031 1.00 81.19 90 GLU A N 1
ATOM 735 C CA . GLU A 1 90 ? -18.866 12.717 4.904 1.00 81.19 90 GLU A CA 1
ATOM 736 C C . GLU A 1 90 ? -18.284 12.406 6.298 1.00 81.19 90 GLU A C 1
ATOM 738 O O . GLU A 1 90 ? -17.449 13.143 6.825 1.00 81.19 90 GLU A O 1
ATOM 743 N N . ALA A 1 91 ? -18.639 11.248 6.868 1.00 70.69 91 ALA A N 1
ATOM 744 C CA . ALA A 1 91 ? -18.144 10.801 8.166 1.00 70.69 91 ALA A CA 1
ATOM 745 C C . ALA A 1 91 ? -16.837 9.992 8.057 1.00 70.69 91 ALA A C 1
ATOM 747 O O . ALA A 1 91 ? -16.728 9.004 7.322 1.00 70.69 91 ALA A O 1
ATOM 748 N N . LYS A 1 92 ? -15.834 10.352 8.869 1.00 67.31 92 LYS A N 1
ATOM 749 C CA . LYS A 1 92 ? -14.561 9.616 8.956 1.00 67.31 92 LYS A CA 1
ATOM 750 C C . LYS A 1 92 ? -14.673 8.464 9.958 1.00 67.31 92 LYS A C 1
ATOM 752 O O . LYS A 1 92 ? -14.468 8.638 11.154 1.00 67.31 92 LYS A O 1
ATOM 757 N N . GLY A 1 93 ? -14.929 7.255 9.459 1.00 69.88 93 GLY A N 1
ATOM 758 C CA . GLY A 1 93 ? -14.915 6.028 10.273 1.00 69.88 93 GLY A CA 1
ATOM 759 C C . GLY A 1 93 ? -13.520 5.601 10.759 1.00 69.88 93 GLY A C 1
ATOM 760 O O . GLY A 1 93 ? -13.407 4.788 11.674 1.00 69.88 93 GLY A O 1
ATOM 761 N N . LYS A 1 94 ? -12.444 6.154 10.182 1.00 73.12 94 LYS A N 1
ATOM 762 C CA . LYS A 1 94 ? -11.059 5.808 10.535 1.00 73.12 94 LYS A CA 1
ATOM 763 C C . LYS A 1 94 ? -10.612 6.561 11.783 1.00 73.12 94 LYS A C 1
ATOM 765 O O . LYS A 1 94 ? -10.542 7.787 11.781 1.00 73.12 94 LYS A O 1
ATOM 770 N N . LYS A 1 95 ? -10.244 5.817 12.821 1.00 78.75 95 LYS A N 1
ATOM 771 C CA . LYS A 1 95 ? -9.731 6.328 14.092 1.00 78.75 95 LYS A CA 1
ATOM 772 C C . LYS A 1 95 ? -8.328 5.780 14.344 1.00 78.75 95 LYS A C 1
ATOM 774 O O . LYS A 1 95 ? -7.995 4.644 13.989 1.00 78.75 95 LYS A O 1
ATOM 779 N N . VAL A 1 96 ? -7.495 6.622 14.942 1.00 78.19 96 VAL A N 1
ATOM 780 C CA . VAL A 1 96 ? -6.172 6.257 15.451 1.00 78.19 96 VAL A CA 1
ATOM 781 C C . VAL A 1 96 ? -6.185 6.546 16.944 1.00 78.19 96 VAL A C 1
ATOM 783 O O . VAL A 1 96 ? -6.596 7.629 17.350 1.00 78.19 96 VAL A O 1
ATOM 786 N N . PHE A 1 97 ? -5.758 5.573 17.736 1.00 81.69 97 PHE A N 1
ATOM 787 C CA . PHE A 1 97 ? -5.695 5.631 19.189 1.00 81.69 97 PHE A CA 1
ATOM 788 C C . PHE A 1 97 ? -4.238 5.488 19.628 1.00 81.69 97 PHE A C 1
ATOM 790 O O . PHE A 1 97 ? -3.475 4.739 19.012 1.00 81.69 97 PHE A O 1
ATOM 797 N N . TYR A 1 98 ? -3.869 6.185 20.697 1.00 83.62 98 TYR A N 1
ATOM 798 C CA . TYR A 1 98 ? -2.603 5.993 21.399 1.00 83.62 98 TYR A CA 1
ATOM 799 C C . TYR A 1 98 ? -2.926 5.397 22.762 1.00 83.62 98 TYR A C 1
ATOM 801 O O . TYR A 1 98 ? -3.693 5.982 23.523 1.00 83.62 98 TYR A O 1
ATOM 809 N N . ILE A 1 99 ? -2.409 4.200 23.011 1.00 84.25 99 ILE A N 1
ATOM 810 C CA . ILE A 1 99 ? -2.774 3.365 24.153 1.00 84.25 99 ILE A CA 1
ATOM 811 C C . ILE A 1 99 ? -1.613 3.385 25.142 1.00 84.25 99 ILE A C 1
ATOM 813 O O . ILE A 1 99 ? -0.467 3.144 24.751 1.00 84.25 99 ILE A O 1
ATOM 817 N N . LEU A 1 100 ? -1.913 3.678 26.406 1.00 84.88 100 LEU A N 1
ATOM 818 C CA . LEU A 1 100 ? -0.945 3.605 27.500 1.00 84.88 100 LEU A CA 1
ATOM 819 C C . LEU A 1 100 ? -0.712 2.148 27.937 1.00 84.88 100 LEU A C 1
ATOM 821 O O . LEU A 1 100 ? -1.587 1.299 27.741 1.00 84.88 100 LEU A O 1
ATOM 825 N N . PRO A 1 101 ? 0.427 1.832 28.577 1.00 81.25 101 PRO A N 1
ATOM 826 C CA . PRO A 1 101 ? 0.694 0.489 29.073 1.00 81.25 101 PRO A CA 1
ATOM 827 C C . PRO A 1 101 ? -0.387 0.072 30.079 1.00 81.25 101 PRO A C 1
ATOM 829 O O . PRO A 1 101 ? -0.718 0.823 30.993 1.00 81.25 101 PRO A O 1
ATOM 832 N N . GLY A 1 102 ? -0.965 -1.116 29.890 1.00 81.69 102 GLY A N 1
ATOM 833 C CA . GLY A 1 102 ? -2.033 -1.646 30.747 1.00 81.69 102 GLY A CA 1
ATOM 834 C C . GLY A 1 102 ? -3.459 -1.217 30.377 1.00 81.69 102 GLY A C 1
ATOM 835 O O . GLY A 1 102 ? -4.405 -1.738 30.963 1.00 81.69 102 GLY A O 1
ATOM 836 N N . GLN A 1 103 ? -3.657 -0.328 29.397 1.00 84.44 103 GLN A N 1
ATOM 837 C CA . GLN A 1 103 ? -4.996 -0.051 28.868 1.00 84.44 103 GLN A CA 1
ATOM 838 C C . GLN A 1 103 ? -5.461 -1.149 27.906 1.00 84.44 103 GLN A C 1
ATOM 840 O O . GLN A 1 103 ? -4.685 -1.681 27.109 1.00 84.44 103 GLN A O 1
ATOM 845 N N . ALA A 1 104 ? -6.759 -1.457 27.952 1.00 84.19 104 ALA A N 1
ATOM 846 C CA . ALA A 1 104 ? -7.373 -2.390 27.019 1.00 84.19 104 ALA A CA 1
ATOM 847 C C . ALA A 1 104 ? -7.306 -1.852 25.581 1.00 84.19 104 ALA A C 1
ATOM 849 O O . ALA A 1 104 ? -7.561 -0.672 25.323 1.00 84.19 104 ALA A O 1
ATOM 850 N N . VAL A 1 105 ? -6.984 -2.735 24.635 1.00 81.94 105 VAL A N 1
ATOM 851 C CA . VAL A 1 105 ? -6.945 -2.383 23.214 1.00 81.94 105 VAL A CA 1
ATOM 852 C C . VAL A 1 105 ? -8.379 -2.204 22.698 1.00 81.94 105 VAL A C 1
ATOM 854 O O . VAL A 1 105 ? -9.186 -3.121 22.862 1.00 81.94 105 VAL A O 1
ATOM 857 N N . PRO A 1 106 ? -8.719 -1.062 22.066 1.00 82.56 106 PRO A N 1
ATOM 858 C CA . PRO A 1 106 ? -10.036 -0.860 21.473 1.00 82.56 106 PRO A CA 1
ATOM 859 C C . PRO A 1 106 ? -10.342 -1.915 20.408 1.00 82.56 106 PRO A C 1
ATOM 861 O O . PRO A 1 106 ? -9.446 -2.363 19.688 1.00 82.56 106 PRO A O 1
ATOM 864 N N . HIS A 1 107 ? -11.617 -2.283 20.279 1.00 76.81 107 HIS A N 1
ATOM 865 C CA . HIS A 1 107 ? -12.059 -3.146 19.188 1.00 76.81 107 HIS A CA 1
ATOM 866 C C . HIS A 1 107 ? -11.858 -2.447 17.831 1.00 76.81 107 HIS A C 1
ATOM 868 O O . HIS A 1 107 ? -12.025 -1.225 17.734 1.00 76.81 107 HIS A O 1
ATOM 874 N N . ARG A 1 108 ? -11.471 -3.221 16.810 1.00 71.94 108 ARG A N 1
ATOM 875 C CA . ARG A 1 108 ? -11.278 -2.733 15.437 1.00 71.94 108 ARG A CA 1
ATOM 876 C C . ARG A 1 108 ? -12.565 -2.810 14.642 1.00 71.94 108 ARG A C 1
ATOM 878 O O . ARG A 1 108 ? -13.228 -3.857 14.746 1.00 71.94 108 ARG A O 1
#

Foldseek 3Di:
DDDDDDDWPWDDDDDPVPCVVPPDPPVVVVCCVVVVQWDKDKQDDDDDQDPVNVVVVVVVQVVQWDDDPVDIDGNDCPVPDDDDDDDDDPDDPITMGIDGPPDDDDHD

Radius of gyration: 21.99 Å; chains: 1; bounding box: 42×45×68 Å

Sequence (108 aa):
MTGLTPVLAKREHVDPSNWTVLNFWSASLLCHFVGGQLLRHSNTIHPLLTTENKRNRIRHIVKNVVHDVATSYFSPTYKVMHLEEKWFNEAKGKKVFYILPGQAVPHR